Protein AF-A0AAW4FJ18-F1 (afdb_monomer_lite)

InterPro domains:
  IPR007138 Antibiotic biosynthesis monooxygenase domain [PF03992] (19-57)
  IPR011008 Dimeric alpha-beta barrel [SSF54909] (18-58)

Structure (mmCIF, N/CA/C/O backbone):
data_AF-A0AAW4FJ18-F1
#
_entry.id   AF-A0AAW4FJ18-F1
#
loop_
_atom_site.group_PDB
_atom_site.id
_atom_site.type_symbol
_atom_site.label_atom_id
_atom_site.label_alt_id
_atom_site.label_comp_id
_atom_site.label_asym_id
_atom_site.label_entity_id
_atom_site.label_seq_id
_atom_site.pdbx_PDB_ins_code
_atom_site.Cartn_x
_atom_site.Cartn_y
_atom_site.Cartn_z
_atom_site.occupancy
_atom_site.B_iso_or_equiv
_atom_site.auth_seq_id
_atom_site.auth_comp_id
_atom_site.auth_asym_id
_atom_site.auth_atom_id
_atom_site.pdbx_PDB_model_num
ATOM 1 N N . MET A 1 1 ? 4.260 5.735 -29.215 1.00 36.72 1 MET A N 1
ATOM 2 C CA . MET A 1 1 ? 4.855 5.685 -27.864 1.00 36.72 1 MET A CA 1
ATOM 3 C C . MET A 1 1 ? 4.550 7.025 -27.203 1.00 36.72 1 MET A C 1
ATOM 5 O O . MET A 1 1 ? 5.187 8.011 -27.539 1.00 36.72 1 MET A O 1
ATOM 9 N N . LYS A 1 2 ? 3.452 7.135 -26.440 1.00 31.41 2 LYS A N 1
ATOM 10 C CA . LYS A 1 2 ? 3.062 8.415 -25.825 1.00 31.41 2 LYS A CA 1
ATOM 11 C C . LYS A 1 2 ? 3.919 8.607 -24.577 1.00 31.41 2 LYS A C 1
ATOM 13 O O . LYS A 1 2 ? 3.736 7.888 -23.603 1.00 31.41 2 LYS A O 1
ATOM 18 N N . THR A 1 3 ? 4.863 9.537 -24.637 1.00 36.62 3 THR A N 1
ATOM 19 C CA . THR A 1 3 ? 5.581 10.031 -23.465 1.00 36.62 3 THR A CA 1
ATOM 20 C C . THR A 1 3 ? 4.569 10.732 -22.568 1.00 36.62 3 THR A C 1
ATOM 22 O O . THR A 1 3 ? 3.985 11.756 -22.921 1.00 36.62 3 THR A O 1
ATOM 25 N N . CYS A 1 4 ? 4.278 10.117 -21.428 1.00 41.78 4 CYS A N 1
ATOM 26 C CA . CYS A 1 4 ? 3.420 10.719 -20.428 1.00 41.78 4 CYS A CA 1
ATOM 27 C C . CYS A 1 4 ? 4.232 11.800 -19.719 1.00 41.78 4 CYS A C 1
ATOM 29 O O . CYS A 1 4 ? 5.139 11.492 -18.955 1.00 41.78 4 CYS A O 1
ATOM 31 N N . GLY A 1 5 ? 3.955 13.069 -20.017 1.00 38.38 5 GLY A N 1
ATOM 32 C CA . GLY A 1 5 ? 4.538 14.180 -19.275 1.00 38.38 5 GLY A CA 1
ATOM 33 C C . GLY A 1 5 ? 4.086 14.123 -17.815 1.00 38.38 5 GLY A C 1
ATOM 34 O O . GLY A 1 5 ? 2.905 14.328 -17.547 1.00 38.38 5 GLY A O 1
ATOM 35 N N . ASN A 1 6 ? 5.021 13.766 -16.931 1.00 45.16 6 ASN A N 1
ATOM 36 C CA . ASN A 1 6 ? 5.224 14.006 -15.487 1.00 45.16 6 ASN A CA 1
ATOM 37 C C . ASN A 1 6 ? 4.077 14.351 -14.507 1.00 45.16 6 ASN A C 1
ATOM 39 O O . ASN A 1 6 ? 4.361 14.665 -13.357 1.00 45.16 6 ASN A O 1
ATOM 43 N N . SER A 1 7 ? 2.795 14.272 -14.855 1.00 42.12 7 S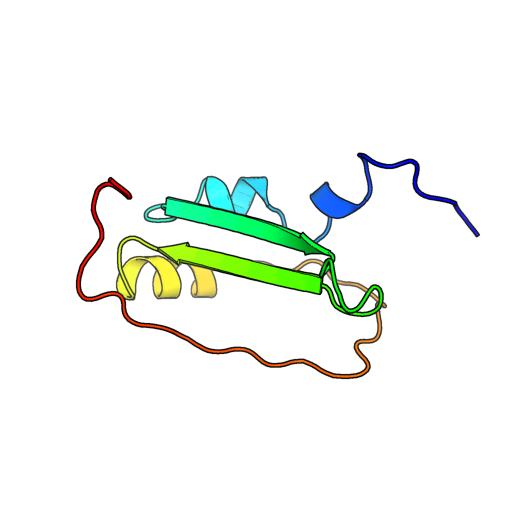ER A N 1
ATOM 44 C CA . SER A 1 7 ? 1.712 14.487 -13.877 1.00 42.12 7 SER A CA 1
ATOM 45 C C . SER A 1 7 ? 0.404 13.757 -14.173 1.00 42.12 7 SER A C 1
ATOM 47 O O . SER A 1 7 ? -0.488 13.752 -13.327 1.00 42.12 7 SER A O 1
ATOM 49 N N . LYS A 1 8 ? 0.264 13.112 -15.341 1.00 39.59 8 LYS A N 1
ATOM 50 C CA . LYS A 1 8 ? -1.036 12.593 -15.808 1.00 39.59 8 LYS A CA 1
ATOM 51 C C . LYS A 1 8 ? -1.163 11.075 -15.977 1.00 39.59 8 LYS A C 1
ATOM 53 O O . LYS A 1 8 ? -2.236 10.638 -16.368 1.00 39.59 8 LYS A O 1
ATOM 58 N N . CYS A 1 9 ? -0.136 10.277 -15.670 1.00 42.94 9 CYS A N 1
ATOM 59 C CA . CYS A 1 9 ? -0.233 8.809 -15.782 1.00 42.94 9 CYS A CA 1
ATOM 60 C C . CYS A 1 9 ? -0.575 8.081 -14.475 1.00 42.94 9 CYS A C 1
ATOM 62 O O . CYS A 1 9 ? -1.137 6.990 -14.520 1.00 42.94 9 CYS A O 1
ATOM 64 N N . TYR A 1 10 ? -0.301 8.675 -13.312 1.00 47.25 10 TYR A N 1
ATOM 65 C CA . TYR A 1 10 ? -0.508 7.990 -12.031 1.00 47.25 10 TYR A CA 1
ATOM 66 C C . TYR A 1 10 ? -1.952 8.032 -11.516 1.00 47.25 10 TYR A C 1
ATOM 68 O O . TYR A 1 10 ? -2.320 7.204 -10.690 1.00 47.25 10 TYR A O 1
ATOM 76 N N . SER A 1 11 ? -2.799 8.949 -12.004 1.00 45.28 11 SER A N 1
ATOM 77 C CA . SER A 1 11 ? -4.196 9.058 -11.547 1.00 45.28 11 SER A CA 1
ATOM 78 C C . SER A 1 11 ? -5.056 7.845 -11.906 1.00 45.28 11 SER A C 1
ATOM 80 O O . SER A 1 11 ? -6.039 7.566 -11.215 1.00 45.28 11 SER A O 1
ATOM 82 N N . ASP A 1 12 ? -4.673 7.132 -12.967 1.00 45.22 12 ASP A N 1
ATOM 83 C CA . ASP A 1 12 ? -5.461 6.049 -13.558 1.00 45.22 12 ASP A CA 1
ATOM 84 C C . ASP A 1 12 ? -5.008 4.665 -13.062 1.00 45.22 12 ASP A C 1
ATOM 86 O O . ASP A 1 12 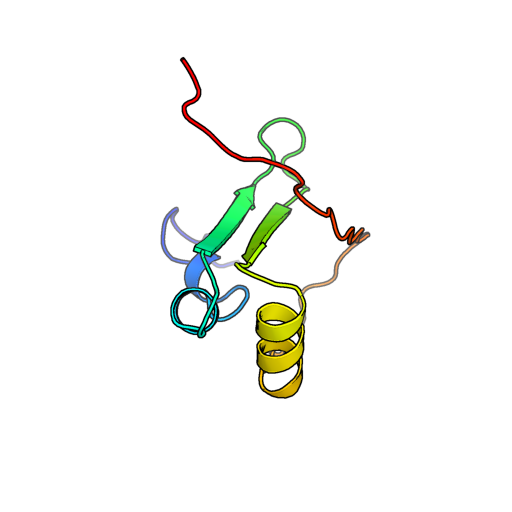? -5.762 3.691 -13.142 1.00 45.22 12 ASP A O 1
ATOM 90 N N . LEU A 1 13 ? -3.814 4.590 -12.460 1.00 49.25 13 LEU A N 1
ATOM 91 C CA . LEU A 1 13 ? -3.344 3.434 -11.706 1.00 49.25 13 LEU A CA 1
ATOM 92 C C . LEU A 1 13 ? -4.129 3.380 -10.387 1.00 49.25 13 LEU A C 1
ATOM 94 O O . LEU A 1 13 ? -3.927 4.168 -9.469 1.00 49.25 13 LEU A O 1
ATOM 98 N N . CYS A 1 14 ? -5.095 2.464 -10.335 1.00 49.97 14 CYS A N 1
ATOM 99 C CA . CYS A 1 14 ? -5.923 2.169 -9.166 1.00 49.97 14 CYS A CA 1
ATOM 100 C C . CYS A 1 14 ? -6.727 3.349 -8.609 1.00 49.97 14 CYS A C 1
ATOM 102 O O . CYS A 1 14 ? -6.605 3.630 -7.427 1.00 49.97 14 CYS A O 1
ATOM 104 N N . ALA A 1 15 ? -7.594 3.993 -9.403 1.00 60.19 15 ALA A N 1
ATOM 105 C CA . ALA A 1 15 ? -8.720 4.802 -8.904 1.00 60.19 15 ALA A CA 1
ATOM 106 C C . ALA A 1 15 ? -8.424 5.57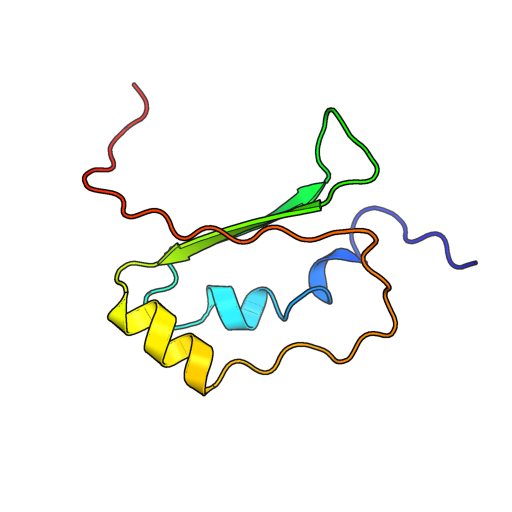2 -7.595 1.00 60.19 15 ALA A C 1
ATOM 108 O O . ALA A 1 15 ? -9.186 5.463 -6.632 1.00 60.19 15 ALA A O 1
ATOM 109 N N . SER A 1 16 ? -7.289 6.281 -7.535 1.00 64.75 16 SER A N 1
ATOM 110 C CA . SER A 1 16 ? -6.678 6.694 -6.260 1.00 64.75 16 SER A CA 1
ATOM 111 C C . SER A 1 16 ? -7.623 7.542 -5.412 1.00 64.75 16 SER A C 1
ATOM 113 O O . SER A 1 16 ? -7.686 7.388 -4.197 1.00 64.75 16 SER A O 1
ATOM 115 N N . ASN A 1 17 ? -8.457 8.348 -6.067 1.00 74.00 17 ASN A N 1
ATOM 116 C CA . ASN A 1 17 ? -9.513 9.125 -5.423 1.00 74.00 17 ASN A CA 1
ATOM 117 C C . ASN A 1 17 ? -10.629 8.265 -4.812 1.00 74.00 17 ASN A C 1
ATOM 119 O O . ASN A 1 17 ? -11.166 8.629 -3.775 1.00 74.00 17 ASN A O 1
ATOM 123 N N . LYS A 1 18 ? -10.987 7.127 -5.421 1.00 84.75 18 LYS A N 1
ATOM 124 C CA . LYS A 1 18 ? -11.997 6.217 -4.858 1.00 84.75 18 LYS A CA 1
ATOM 125 C C . LYS A 1 18 ? -11.470 5.509 -3.618 1.00 84.75 18 LYS A C 1
ATOM 127 O O . LYS A 1 18 ? -12.198 5.415 -2.642 1.00 84.75 18 LYS A O 1
ATOM 132 N N . THR A 1 19 ? -10.222 5.041 -3.658 1.00 89.31 19 THR A N 1
ATOM 133 C CA . THR A 1 19 ? -9.593 4.407 -2.495 1.00 89.31 19 THR A CA 1
ATOM 134 C C . THR A 1 19 ? -9.377 5.424 -1.379 1.00 89.31 19 THR A C 1
ATOM 136 O O . THR A 1 19 ? -9.821 5.173 -0.269 1.00 89.31 19 THR A O 1
ATOM 139 N N . ARG A 1 20 ? -8.815 6.609 -1.671 1.00 90.69 20 ARG A N 1
ATOM 140 C CA . ARG A 1 20 ? -8.669 7.686 -0.672 1.00 90.69 20 ARG A CA 1
ATOM 141 C C . ARG A 1 20 ? -10.004 8.179 -0.112 1.00 90.69 20 ARG A C 1
ATOM 143 O O . ARG A 1 20 ? -10.052 8.627 1.022 1.00 90.69 20 ARG A O 1
ATOM 150 N N . GLY A 1 21 ? -11.079 8.102 -0.894 1.00 90.88 21 GLY A N 1
ATOM 151 C CA . GLY A 1 21 ? -12.434 8.417 -0.440 1.00 90.88 21 GLY A CA 1
ATOM 152 C C . GLY A 1 21 ? -13.157 7.259 0.256 1.00 90.88 21 GLY A C 1
ATOM 153 O O . GLY A 1 21 ? -14.308 7.427 0.656 1.00 90.88 21 GLY A O 1
ATOM 154 N N . ALA A 1 22 ? -12.544 6.078 0.366 1.00 94.12 22 ALA A N 1
ATOM 155 C CA . ALA A 1 22 ? -13.165 4.937 1.019 1.00 94.12 22 ALA A CA 1
ATOM 156 C C . ALA A 1 22 ? -13.188 5.132 2.538 1.00 94.12 22 ALA A C 1
ATOM 158 O O . ALA A 1 22 ? -12.240 5.637 3.139 1.00 94.12 22 ALA A O 1
ATOM 159 N N . VAL A 1 23 ? -14.273 4.683 3.170 1.00 96.19 23 VAL A N 1
ATOM 160 C CA . VAL A 1 23 ? -14.421 4.741 4.628 1.00 96.19 23 VAL A CA 1
ATOM 161 C C . VAL A 1 23 ? -13.275 3.979 5.298 1.00 96.19 23 VAL A C 1
ATOM 163 O O . VAL A 1 23 ? -13.033 2.814 4.977 1.00 96.19 23 VAL A O 1
ATOM 166 N N . GLY A 1 24 ? -12.585 4.646 6.225 1.00 96.62 24 GLY A N 1
ATOM 167 C CA . GLY A 1 24 ? -11.450 4.097 6.968 1.00 96.62 24 GLY A CA 1
ATOM 168 C C . GLY A 1 24 ? -10.135 4.029 6.183 1.00 96.62 24 GLY A C 1
ATOM 169 O O . GLY A 1 24 ? -9.173 3.457 6.693 1.00 96.62 24 GLY A O 1
ATOM 170 N N . CYS A 1 25 ? -10.059 4.580 4.965 1.00 96.88 25 CYS A N 1
ATOM 171 C CA . CYS A 1 25 ? -8.778 4.818 4.297 1.00 96.88 25 CYS A CA 1
ATOM 172 C C . CYS A 1 25 ? -8.115 6.047 4.925 1.00 96.88 25 CYS A C 1
ATOM 174 O O . CYS A 1 25 ? -8.660 7.146 4.859 1.00 96.88 25 CYS A O 1
ATOM 176 N N . LEU A 1 26 ? -6.937 5.865 5.517 1.00 95.69 26 LEU A N 1
ATOM 177 C CA . LEU A 1 26 ? -6.146 6.954 6.089 1.00 95.69 26 LEU A CA 1
ATOM 178 C C . LEU A 1 26 ? -5.191 7.541 5.051 1.00 95.69 26 LEU A C 1
ATOM 180 O O . LEU A 1 26 ? -5.035 8.756 4.987 1.00 95.69 26 LEU A O 1
ATOM 184 N N . ASP A 1 27 ? -4.582 6.690 4.219 1.00 94.25 27 ASP A N 1
ATOM 185 C CA . ASP A 1 27 ? -3.731 7.136 3.117 1.00 94.25 27 ASP A CA 1
ATOM 186 C C . ASP A 1 27 ? -3.631 6.087 1.997 1.00 94.25 27 ASP A C 1
ATOM 188 O O . ASP A 1 27 ? -3.767 4.882 2.218 1.00 94.25 27 ASP A O 1
ATOM 192 N N . LEU A 1 28 ? -3.362 6.561 0.784 1.00 92.75 28 LEU A N 1
ATOM 193 C CA . LEU A 1 28 ? -2.929 5.764 -0.356 1.00 92.75 28 LEU A CA 1
ATOM 194 C C . LEU A 1 28 ? -1.865 6.561 -1.109 1.00 92.75 28 LEU A C 1
ATOM 196 O O . LEU A 1 28 ? -2.161 7.612 -1.699 1.00 92.75 28 LEU A O 1
ATOM 200 N N . SER A 1 29 ? -0.670 5.984 -1.190 1.00 91.25 29 SER A N 1
ATOM 201 C CA . SER A 1 29 ? 0.430 6.487 -2.003 1.00 91.25 29 SER A CA 1
ATOM 202 C C . SER A 1 29 ? 0.854 5.458 -3.047 1.00 91.25 29 SER A C 1
ATOM 204 O O . SER A 1 29 ? 0.901 4.254 -2.797 1.00 91.25 29 SER A O 1
ATOM 206 N N . ILE A 1 30 ? 1.137 5.952 -4.251 1.00 89.12 30 ILE A N 1
ATOM 207 C CA . ILE A 1 30 ? 1.752 5.199 -5.342 1.00 89.12 30 ILE A CA 1
ATOM 208 C C . ILE A 1 30 ? 2.948 6.028 -5.787 1.00 89.12 30 ILE A C 1
ATOM 210 O O . ILE A 1 30 ? 2.786 7.214 -6.081 1.00 89.12 30 ILE A O 1
ATOM 214 N N . SER A 1 31 ? 4.132 5.430 -5.817 1.00 88.50 31 SER A N 1
ATOM 215 C CA . SER A 1 31 ? 5.358 6.130 -6.190 1.00 88.50 31 SER A CA 1
ATOM 216 C C . SER A 1 31 ? 6.311 5.221 -6.947 1.00 88.50 31 SER A C 1
ATOM 218 O O . SER A 1 31 ? 6.368 4.016 -6.706 1.00 88.50 31 SER A O 1
ATOM 220 N N . GLU A 1 32 ? 7.107 5.813 -7.828 1.00 91.69 32 GLU A N 1
ATOM 221 C CA . GLU A 1 32 ? 8.311 5.166 -8.348 1.00 91.69 32 GLU A CA 1
ATOM 222 C C . GLU A 1 32 ? 9.278 4.884 -7.190 1.00 91.69 32 GLU A C 1
ATOM 224 O O . GLU A 1 32 ? 9.280 5.585 -6.169 1.00 91.69 32 GLU A O 1
ATOM 229 N N . ASP A 1 33 ? 10.071 3.827 -7.314 1.00 90.69 33 ASP A N 1
ATOM 230 C CA . ASP A 1 33 ? 11.196 3.602 -6.421 1.00 90.69 33 ASP A CA 1
ATOM 231 C C . ASP A 1 33 ? 12.381 4.481 -6.846 1.00 90.69 33 ASP A C 1
ATOM 233 O O . ASP A 1 33 ? 12.735 4.553 -8.020 1.00 90.69 33 ASP A O 1
ATOM 237 N N . SER A 1 34 ? 12.992 5.177 -5.887 1.00 91.88 34 SER A N 1
ATOM 238 C CA . SER A 1 34 ? 14.097 6.099 -6.166 1.00 91.88 34 SER A CA 1
ATOM 239 C C . SER A 1 34 ? 15.428 5.399 -6.449 1.00 91.88 34 SER A C 1
ATOM 241 O O . SER A 1 34 ? 16.358 6.046 -6.928 1.00 91.88 34 SER A O 1
ATOM 243 N N . VAL A 1 35 ? 15.538 4.105 -6.134 1.00 96.06 35 VAL A N 1
ATOM 244 C CA . VAL A 1 35 ? 16.745 3.294 -6.334 1.00 96.06 35 VAL A CA 1
ATOM 245 C C . VAL A 1 35 ? 16.592 2.396 -7.556 1.00 96.06 35 VAL A C 1
ATOM 247 O O . VAL A 1 35 ? 17.538 2.259 -8.329 1.00 96.06 35 VAL A O 1
ATOM 250 N N . ASP A 1 36 ? 15.413 1.803 -7.740 1.00 92.88 36 ASP A N 1
ATOM 251 C CA . ASP A 1 36 ? 15.097 0.931 -8.872 1.00 92.88 36 ASP A CA 1
ATOM 252 C C . ASP A 1 36 ? 13.990 1.538 -9.754 1.00 92.88 36 ASP A C 1
ATOM 254 O O . ASP A 1 36 ? 12.806 1.332 -9.481 1.00 92.88 36 ASP A O 1
ATOM 258 N N . PRO A 1 37 ? 14.339 2.220 -10.861 1.00 88.44 37 PRO A N 1
ATOM 259 C CA . PRO A 1 37 ? 13.360 2.852 -11.747 1.00 88.44 37 PRO A CA 1
ATOM 260 C C . PRO A 1 37 ? 12.352 1.883 -12.380 1.00 88.44 37 PRO A C 1
ATOM 262 O O . PRO A 1 37 ? 11.346 2.324 -12.933 1.00 88.44 37 PRO A O 1
ATOM 265 N N . SER A 1 38 ? 12.614 0.570 -12.345 1.00 89.69 38 SER A N 1
ATOM 266 C CA . SER A 1 38 ? 11.676 -0.444 -12.837 1.00 89.69 38 SER A CA 1
ATOM 267 C C . SER A 1 38 ? 10.585 -0.800 -11.822 1.00 89.69 38 SER A C 1
ATOM 269 O O . SER A 1 38 ? 9.598 -1.452 -12.173 1.00 89.69 38 SER A O 1
ATOM 271 N N . ARG A 1 39 ? 10.723 -0.356 -10.566 1.00 91.88 39 ARG A N 1
ATOM 272 C CA . ARG A 1 39 ? 9.814 -0.690 -9.472 1.00 91.88 39 ARG A CA 1
ATOM 273 C C . ARG A 1 39 ? 8.868 0.462 -9.149 1.00 91.88 39 ARG A C 1
ATOM 275 O O . ARG A 1 39 ? 9.262 1.613 -8.987 1.00 91.88 39 ARG A O 1
ATOM 282 N N . VAL A 1 40 ? 7.601 0.106 -8.952 1.00 90.75 40 VAL A N 1
ATOM 283 C CA . VAL A 1 40 ? 6.564 0.992 -8.413 1.00 90.75 40 VAL A CA 1
ATOM 284 C C . VAL A 1 40 ? 6.123 0.450 -7.057 1.00 90.75 40 VAL A C 1
ATOM 286 O O . VAL A 1 40 ? 5.823 -0.736 -6.917 1.00 90.75 40 VAL A O 1
ATOM 289 N N . ASN A 1 41 ? 6.086 1.319 -6.052 1.00 91.81 41 ASN A N 1
ATOM 290 C CA . ASN A 1 41 ? 5.583 1.019 -4.720 1.00 91.81 41 ASN A CA 1
ATOM 291 C C . ASN A 1 41 ? 4.140 1.519 -4.586 1.00 91.81 41 ASN A C 1
ATOM 293 O O . ASN A 1 41 ? 3.785 2.582 -5.093 1.00 91.81 41 ASN A O 1
ATOM 297 N N . MET A 1 42 ? 3.317 0.760 -3.865 1.00 90.94 42 MET A N 1
ATOM 298 C CA . MET A 1 42 ? 1.973 1.166 -3.467 1.00 90.94 42 MET A CA 1
ATOM 299 C C . MET A 1 42 ? 1.803 0.881 -1.979 1.00 90.94 42 MET A C 1
ATOM 301 O O . MET A 1 42 ? 1.964 -0.263 -1.553 1.00 90.94 42 MET A O 1
ATOM 305 N N . MET A 1 43 ? 1.481 1.912 -1.202 1.00 93.94 43 MET A N 1
ATOM 306 C CA . MET A 1 43 ? 1.179 1.792 0.220 1.00 93.94 43 MET A CA 1
ATOM 307 C C . MET A 1 43 ? -0.255 2.235 0.468 1.00 93.94 43 MET A C 1
ATOM 309 O O . MET A 1 43 ? -0.669 3.304 0.024 1.00 93.94 43 MET A O 1
ATOM 313 N N . GLU A 1 44 ? -0.994 1.417 1.208 1.00 94.81 44 GLU A N 1
ATOM 314 C CA . GLU A 1 44 ? -2.322 1.762 1.695 1.00 94.81 44 GLU A CA 1
ATOM 315 C C . GLU A 1 4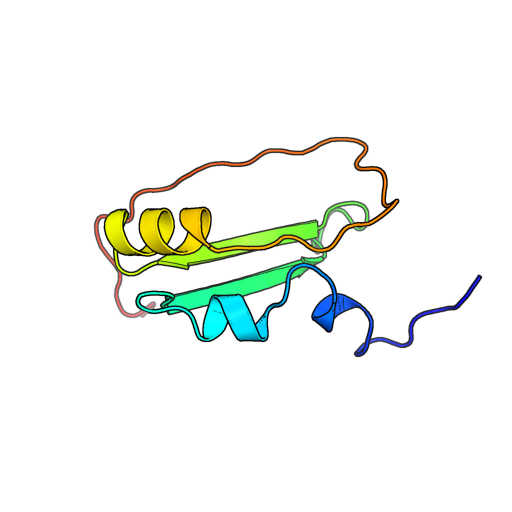4 ? -2.327 1.696 3.216 1.00 94.81 44 GLU A C 1
ATOM 317 O O . GLU A 1 44 ? -1.976 0.666 3.797 1.00 94.81 44 GLU A O 1
ATOM 322 N N . LEU A 1 45 ? -2.759 2.781 3.847 1.00 96.44 45 LEU A N 1
ATOM 323 C CA . LEU A 1 45 ? -2.949 2.857 5.283 1.00 96.44 45 LEU A CA 1
ATOM 324 C C . LEU A 1 45 ? -4.443 2.873 5.583 1.00 96.44 45 LEU A C 1
ATOM 326 O O . LEU A 1 45 ? -5.182 3.723 5.087 1.00 96.44 45 LEU A O 1
ATOM 330 N N . TRP A 1 46 ? -4.878 1.936 6.417 1.00 97.44 46 TRP A N 1
ATOM 331 C CA . TRP A 1 46 ? -6.275 1.770 6.795 1.00 97.44 46 TRP A CA 1
ATOM 332 C C . TRP A 1 46 ? -6.417 1.854 8.306 1.00 97.44 46 TRP A C 1
ATOM 334 O O . TRP A 1 46 ? -5.586 1.327 9.040 1.00 97.44 46 TRP A O 1
ATOM 344 N N . GLU A 1 47 ? -7.503 2.472 8.755 1.00 97.00 47 GLU A N 1
ATOM 345 C CA . GLU A 1 47 ? -7.855 2.610 10.169 1.00 97.00 47 GLU A CA 1
ATOM 346 C C . GLU A 1 47 ? -8.043 1.245 10.843 1.00 97.00 47 GLU A C 1
ATOM 348 O O . GLU A 1 47 ? -7.724 1.063 12.014 1.00 97.00 47 GLU A O 1
ATOM 353 N N . SER A 1 48 ? -8.553 0.259 10.098 1.00 96.50 48 SER A N 1
ATOM 354 C CA . SER A 1 48 ? -8.733 -1.103 10.591 1.00 96.50 48 SER A CA 1
ATOM 355 C C . SER A 1 48 ? -8.736 -2.139 9.470 1.00 96.50 48 SER A C 1
ATOM 357 O O . SER A 1 48 ? -9.030 -1.850 8.306 1.00 96.50 48 SER A O 1
ATOM 359 N N . GLU A 1 49 ? -8.503 -3.401 9.837 1.00 96.56 49 GLU A N 1
ATOM 360 C CA . GLU A 1 49 ? -8.656 -4.527 8.914 1.00 96.56 49 GLU A CA 1
ATOM 361 C C . GLU A 1 49 ? -10.099 -4.664 8.396 1.00 96.56 49 GLU A C 1
ATOM 363 O O . GLU A 1 49 ? -10.310 -5.047 7.243 1.00 96.56 49 GLU A O 1
ATOM 368 N N . ALA A 1 50 ? -11.099 -4.323 9.215 1.00 97.62 50 ALA A N 1
ATOM 369 C CA . ALA A 1 50 ? -12.500 -4.359 8.809 1.00 97.62 50 ALA A CA 1
ATOM 370 C C . ALA A 1 50 ? -12.789 -3.360 7.675 1.00 97.62 50 ALA A C 1
ATOM 372 O O . ALA A 1 50 ? -13.443 -3.732 6.697 1.00 97.62 50 ALA A O 1
ATOM 373 N N . ALA A 1 51 ? -12.249 -2.139 7.765 1.00 97.25 51 ALA A N 1
ATOM 374 C CA . ALA A 1 51 ? -12.363 -1.121 6.721 1.00 97.25 51 ALA A CA 1
ATOM 375 C C . ALA A 1 51 ? -11.697 -1.574 5.412 1.00 97.25 51 ALA A C 1
ATOM 377 O O . ALA A 1 51 ? -12.339 -1.575 4.358 1.00 97.25 51 ALA A O 1
ATOM 378 N N . LEU A 1 52 ? -10.460 -2.084 5.489 1.00 96.25 52 LEU A N 1
ATOM 379 C CA . LEU A 1 52 ? -9.762 -2.655 4.333 1.00 96.25 52 LEU A CA 1
ATOM 380 C C . LEU A 1 52 ? -10.582 -3.782 3.685 1.00 96.25 52 LEU A C 1
ATOM 382 O O . LEU A 1 52 ? -10.785 -3.798 2.471 1.00 96.25 52 LEU A O 1
ATOM 386 N N . ARG A 1 53 ? -11.097 -4.730 4.477 1.00 96.44 53 ARG A N 1
ATOM 387 C CA . ARG A 1 53 ? -11.908 -5.845 3.960 1.00 96.44 53 ARG A CA 1
ATOM 388 C C . ARG A 1 53 ? -13.207 -5.365 3.321 1.00 96.44 53 ARG A C 1
ATOM 390 O O . ARG A 1 53 ? -13.600 -5.913 2.292 1.00 96.44 53 ARG A O 1
ATOM 397 N N . ALA A 1 54 ? -13.876 -4.371 3.903 1.00 96.56 54 ALA A N 1
ATOM 398 C CA . ALA A 1 54 ? -15.075 -3.777 3.322 1.00 96.56 54 ALA A CA 1
ATOM 399 C C . ALA A 1 54 ? -14.765 -3.136 1.962 1.00 96.56 54 ALA A C 1
ATOM 401 O O . ALA A 1 54 ? -15.468 -3.410 0.987 1.00 96.56 54 ALA A O 1
ATOM 402 N N . TRP A 1 55 ? -13.664 -2.384 1.863 1.00 94.75 55 TRP A N 1
ATOM 403 C CA . TRP A 1 55 ? -13.214 -1.804 0.602 1.00 94.75 55 TRP A CA 1
ATOM 404 C C . TRP A 1 55 ? -12.907 -2.873 -0.448 1.00 94.75 55 TRP A C 1
ATOM 406 O O . TRP A 1 55 ? -13.405 -2.800 -1.571 1.00 94.75 55 TRP A O 1
ATOM 416 N N . ARG A 1 56 ? -12.161 -3.925 -0.088 1.00 93.00 56 ARG A N 1
ATOM 417 C CA . ARG A 1 56 ? -11.805 -5.009 -1.019 1.00 93.00 56 ARG A CA 1
ATOM 418 C C . ARG A 1 56 ? -13.008 -5.762 -1.593 1.00 93.00 56 ARG A C 1
ATOM 420 O O . ARG A 1 56 ? -12.889 -6.294 -2.689 1.00 93.00 56 ARG A O 1
ATOM 427 N N . LYS A 1 57 ? -14.166 -5.767 -0.920 1.00 95.19 57 LYS A N 1
ATOM 428 C CA . LYS A 1 57 ? -15.411 -6.353 -1.459 1.00 95.19 57 LYS A CA 1
ATOM 429 C C . LYS A 1 57 ? -16.015 -5.547 -2.613 1.00 95.19 57 LYS A C 1
ATOM 431 O O . LYS A 1 57 ? -16.716 -6.121 -3.439 1.00 95.19 57 LYS A O 1
ATOM 436 N N . ILE A 1 58 ? -15.785 -4.233 -2.652 1.00 90.94 58 ILE A N 1
ATOM 437 C CA . ILE A 1 58 ? -16.410 -3.321 -3.628 1.00 90.94 58 ILE A CA 1
ATOM 438 C C . ILE A 1 58 ? -15.411 -2.703 -4.611 1.00 90.94 58 ILE A C 1
ATOM 440 O O . ILE A 1 58 ? -15.819 -2.161 -5.641 1.00 90.94 58 ILE A O 1
ATOM 444 N N . ALA A 1 59 ? -14.115 -2.772 -4.301 1.00 88.62 59 ALA A N 1
ATOM 445 C CA . ALA A 1 59 ? -13.051 -2.228 -5.123 1.00 88.62 59 ALA A CA 1
ATOM 446 C C . ALA A 1 59 ? -13.047 -2.893 -6.506 1.00 88.62 59 ALA A C 1
ATOM 448 O O . ALA A 1 59 ? -12.995 -4.115 -6.636 1.00 88.62 59 ALA A O 1
ATOM 449 N N . LYS A 1 60 ? -13.086 -2.068 -7.555 1.00 83.44 60 LYS A N 1
ATOM 450 C CA . LYS A 1 60 ? -13.003 -2.511 -8.950 1.00 83.44 60 LYS A CA 1
ATOM 451 C C . LYS A 1 60 ? -11.660 -2.055 -9.516 1.00 83.44 60 LYS A C 1
ATOM 453 O O . LYS A 1 60 ? -11.549 -0.870 -9.847 1.00 83.44 60 LYS A O 1
ATOM 458 N N . PRO A 1 61 ? -10.645 -2.934 -9.594 1.00 75.50 61 PRO A N 1
ATOM 459 C CA . PRO A 1 61 ? -9.375 -2.560 -10.196 1.00 75.50 61 PRO A CA 1
ATOM 460 C C . PRO A 1 61 ? -9.586 -2.214 -11.678 1.00 75.50 61 PRO A C 1
ATOM 462 O O . PRO A 1 61 ? -10.451 -2.813 -12.330 1.00 75.50 61 PRO A O 1
ATOM 465 N N . PRO A 1 62 ? -8.834 -1.243 -12.226 1.00 73.19 62 PRO A N 1
ATOM 466 C CA . PRO A 1 62 ? -8.854 -0.996 -13.657 1.00 73.19 62 PRO A CA 1
ATOM 467 C C . PRO A 1 62 ? -8.380 -2.255 -14.387 1.00 73.19 62 PRO A C 1
ATOM 469 O O . PRO A 1 62 ? -7.449 -2.933 -13.953 1.00 73.19 62 PRO A O 1
ATOM 472 N N . LYS A 1 63 ? -9.027 -2.574 -15.508 1.00 76.81 63 LYS A N 1
ATOM 473 C CA . LYS A 1 63 ? -8.490 -3.573 -16.431 1.00 76.81 63 LYS A CA 1
ATOM 474 C C . LYS A 1 63 ? -7.343 -2.913 -17.184 1.00 76.81 63 LYS A C 1
ATOM 476 O O . LYS A 1 63 ? -7.554 -1.882 -17.816 1.00 76.81 63 LYS A O 1
ATOM 481 N N . THR A 1 64 ? -6.150 -3.482 -17.084 1.00 76.94 64 THR A N 1
ATOM 482 C CA . THR A 1 64 ? -4.961 -2.975 -17.773 1.00 76.94 64 THR A CA 1
ATOM 483 C C . THR A 1 64 ? -4.256 -4.138 -18.453 1.00 76.94 64 THR A C 1
ATOM 485 O O . THR A 1 64 ? -4.210 -5.225 -17.880 1.00 76.94 64 THR A O 1
ATOM 488 N N . ASP A 1 65 ? -3.656 -3.883 -19.612 1.00 83.12 65 ASP A N 1
ATOM 489 C CA . ASP A 1 65 ? -2.788 -4.845 -20.303 1.00 83.12 65 ASP A CA 1
ATOM 490 C C . ASP A 1 65 ? -1.315 -4.719 -19.859 1.00 83.12 65 ASP A C 1
ATOM 492 O O . ASP A 1 65 ? -0.409 -5.247 -20.507 1.00 83.12 65 ASP A O 1
ATOM 496 N N . VAL A 1 66 ? -1.059 -3.992 -18.762 1.00 81.00 66 VAL A N 1
ATOM 497 C CA . VAL A 1 66 ? 0.282 -3.816 -18.197 1.00 81.00 66 VAL A CA 1
ATOM 498 C C . VAL A 1 66 ? 0.753 -5.150 -17.630 1.00 81.00 66 VAL A C 1
ATOM 500 O O . VAL A 1 66 ? 0.114 -5.734 -16.754 1.00 81.00 66 VAL A O 1
ATOM 503 N N . LYS A 1 67 ? 1.887 -5.632 -18.138 1.00 83.81 67 LYS A N 1
ATOM 504 C CA . LYS A 1 67 ? 2.547 -6.827 -17.621 1.00 83.81 67 LYS A CA 1
ATOM 505 C C . LYS A 1 67 ? 3.442 -6.437 -16.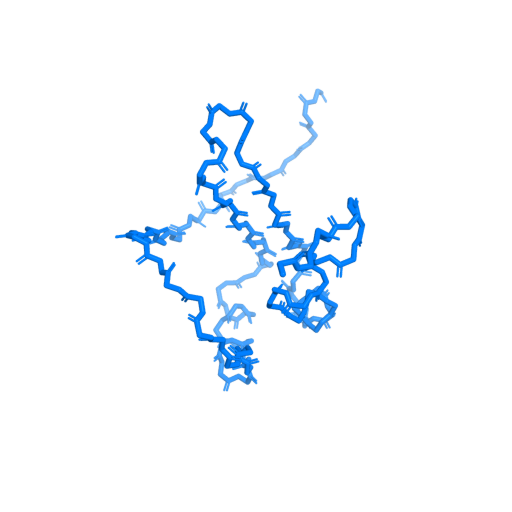452 1.00 83.81 67 LYS A C 1
ATOM 507 O O . LYS A 1 67 ? 4.222 -5.498 -16.564 1.00 83.81 67 LYS A O 1
ATOM 512 N N . PHE A 1 68 ? 3.317 -7.172 -15.355 1.00 84.75 68 PHE A N 1
ATOM 513 C CA . PHE A 1 68 ? 4.242 -7.103 -14.232 1.00 84.75 68 PHE A CA 1
ATOM 514 C C . PHE A 1 68 ? 5.266 -8.220 -14.395 1.00 84.75 68 PHE A C 1
ATOM 516 O O . PHE A 1 68 ? 4.873 -9.377 -14.548 1.00 84.75 68 PHE A O 1
ATOM 523 N N . ASP A 1 69 ? 6.552 -7.888 -14.328 1.00 90.88 69 ASP A N 1
ATOM 524 C CA . ASP A 1 69 ? 7.611 -8.903 -14.310 1.00 90.88 69 ASP A CA 1
ATOM 525 C C . ASP A 1 69 ? 7.585 -9.692 -12.992 1.00 90.88 69 ASP A C 1
ATOM 527 O O . ASP A 1 69 ? 7.785 -10.905 -12.970 1.00 90.88 69 ASP A O 1
ATOM 531 N N . ALA A 1 70 ? 7.273 -9.006 -11.888 1.00 89.69 70 ALA A N 1
ATOM 532 C CA . ALA A 1 70 ? 7.049 -9.592 -10.574 1.00 89.69 70 ALA A CA 1
ATOM 533 C C . ALA A 1 70 ? 6.161 -8.682 -9.708 1.00 89.69 70 ALA A C 1
ATOM 535 O O . ALA A 1 70 ? 6.027 -7.485 -9.964 1.00 89.69 70 ALA A O 1
ATOM 536 N N . GLY A 1 71 ? 5.574 -9.245 -8.649 1.00 90.25 71 GLY A N 1
ATOM 537 C CA . GLY A 1 71 ? 4.806 -8.499 -7.655 1.00 90.25 71 GLY A CA 1
ATOM 538 C C . GLY A 1 71 ? 4.919 -9.132 -6.272 1.00 90.25 71 GLY A C 1
ATOM 539 O O . GLY A 1 71 ? 4.933 -10.355 -6.140 1.00 90.25 71 GLY A O 1
ATOM 540 N N . ASN A 1 72 ? 4.999 -8.299 -5.236 1.00 93.00 72 ASN A N 1
ATOM 541 C CA . ASN A 1 72 ? 5.007 -8.735 -3.842 1.00 93.00 72 ASN A CA 1
ATOM 542 C C . ASN A 1 72 ? 4.060 -7.847 -3.031 1.00 93.00 72 ASN A C 1
ATOM 544 O O . ASN A 1 72 ? 4.175 -6.624 -3.064 1.00 93.00 72 ASN A O 1
ATOM 548 N N . VAL A 1 73 ? 3.133 -8.466 -2.301 1.00 93.38 73 VAL A N 1
ATOM 549 C CA . VAL A 1 73 ? 2.141 -7.772 -1.478 1.00 93.38 73 VAL A CA 1
ATOM 550 C C . VAL A 1 73 ? 2.256 -8.289 -0.053 1.00 93.38 73 VAL A C 1
ATOM 552 O O . VAL A 1 73 ? 2.169 -9.491 0.190 1.00 93.38 73 VAL A O 1
ATOM 555 N N . ARG A 1 74 ? 2.426 -7.370 0.899 1.00 96.25 74 ARG A N 1
ATOM 556 C CA . ARG A 1 74 ? 2.492 -7.678 2.330 1.00 96.25 74 ARG A CA 1
ATOM 557 C C . ARG A 1 74 ? 1.496 -6.818 3.093 1.00 96.25 74 ARG A C 1
ATOM 559 O O . ARG A 1 74 ? 1.339 -5.639 2.792 1.00 96.25 74 ARG A O 1
ATOM 566 N N . LYS A 1 75 ? 0.831 -7.420 4.081 1.00 95.88 75 LYS A N 1
ATOM 567 C CA . LYS A 1 75 ? 0.021 -6.703 5.071 1.00 95.88 75 LYS A CA 1
ATOM 568 C C . LYS A 1 75 ? 0.879 -6.497 6.315 1.00 95.88 75 LYS A C 1
ATOM 570 O O . LYS A 1 75 ? 1.459 -7.458 6.813 1.00 95.88 75 LYS A O 1
ATOM 575 N N . HIS A 1 76 ? 0.928 -5.267 6.806 1.00 95.81 76 HIS A N 1
ATOM 576 C CA . HIS A 1 76 ? 1.587 -4.919 8.058 1.00 95.81 76 HIS A CA 1
ATOM 577 C C . HIS A 1 76 ? 0.530 -4.450 9.055 1.00 95.81 76 HIS A C 1
ATOM 579 O O . HIS A 1 76 ? -0.354 -3.675 8.696 1.00 95.81 76 HIS A O 1
ATOM 585 N N . GLU A 1 77 ? 0.610 -4.938 10.289 1.00 96.06 77 GLU A N 1
ATOM 586 C CA . GLU A 1 77 ? -0.230 -4.471 11.390 1.00 96.06 77 GLU A CA 1
ATOM 587 C C . GLU A 1 77 ? 0.568 -3.452 12.197 1.00 96.06 77 GLU A C 1
ATOM 589 O O . GLU A 1 77 ? 1.692 -3.721 12.625 1.00 96.06 77 GLU A O 1
ATOM 594 N N . ILE A 1 78 ? 0.007 -2.255 12.345 1.00 94.62 78 ILE A N 1
ATOM 595 C CA . ILE A 1 78 ? 0.664 -1.135 13.010 1.00 94.62 78 ILE A CA 1
ATOM 596 C C . ILE A 1 78 ? 0.138 -1.079 14.441 1.00 94.62 78 ILE A C 1
ATOM 598 O O . ILE A 1 78 ? -1.029 -0.771 14.664 1.00 94.62 78 ILE A O 1
ATOM 602 N N . SER A 1 79 ? 0.996 -1.393 15.411 1.00 93.56 79 SER A N 1
ATOM 603 C CA . SER A 1 79 ? 0.636 -1.364 16.834 1.00 93.56 79 SER A CA 1
ATOM 604 C C . SER A 1 79 ? 0.575 0.053 17.408 1.00 93.56 79 SER A C 1
ATOM 606 O O . SER A 1 79 ? -0.151 0.292 18.370 1.00 93.56 79 SER A O 1
ATOM 608 N N . HIS A 1 80 ? 1.332 0.993 16.835 1.00 92.81 80 HIS A N 1
ATOM 609 C CA . HIS A 1 80 ? 1.364 2.387 17.265 1.00 92.81 80 HIS A CA 1
ATOM 610 C C . HIS A 1 80 ? 1.809 3.325 16.134 1.00 92.81 80 HIS A C 1
ATOM 612 O O . HIS A 1 80 ? 2.596 2.951 15.265 1.00 92.81 80 HIS A O 1
ATOM 618 N N . SER A 1 81 ? 1.322 4.564 16.155 1.00 90.88 81 SER A N 1
ATOM 619 C CA . SER A 1 81 ? 1.764 5.664 15.292 1.00 90.88 81 SER A CA 1
ATOM 620 C C . SER A 1 81 ? 1.748 6.960 16.096 1.00 90.88 81 SER A C 1
ATOM 622 O O . SER A 1 81 ? 0.854 7.160 16.917 1.00 90.88 81 SER A O 1
ATOM 624 N N . GLY A 1 82 ? 2.724 7.832 15.858 1.00 91.94 82 GLY A N 1
ATOM 625 C CA . GLY A 1 82 ? 2.886 9.079 16.596 1.00 91.94 82 GLY A CA 1
ATOM 626 C C . GLY A 1 82 ? 3.744 10.091 15.834 1.00 91.94 82 GLY A C 1
ATOM 627 O O . GLY A 1 82 ? 4.152 9.818 14.701 1.00 91.94 82 GLY A O 1
A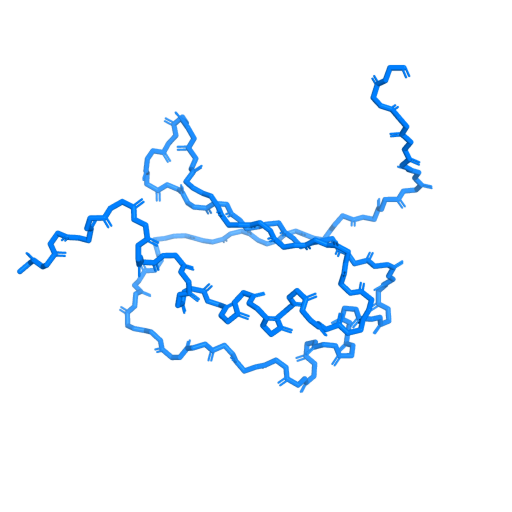TOM 628 N N . PRO A 1 83 ? 3.993 11.268 16.431 1.00 93.00 83 PRO A N 1
ATOM 629 C CA . PRO A 1 83 ? 4.854 12.284 15.844 1.00 93.00 83 PRO A CA 1
ATOM 630 C C . PRO A 1 83 ? 6.256 11.735 15.537 1.00 93.00 83 PRO A C 1
ATOM 632 O O . PRO A 1 83 ? 6.759 10.891 16.281 1.00 93.00 83 PRO A O 1
ATOM 635 N N . PRO A 1 84 ? 6.901 12.205 14.457 1.00 86.19 84 PRO A N 1
ATOM 636 C CA . PRO A 1 84 ? 8.239 11.751 14.084 1.00 86.19 84 PRO A CA 1
ATOM 637 C C . PRO A 1 84 ? 9.360 12.327 14.967 1.00 86.19 84 PRO A C 1
ATOM 639 O O . PRO A 1 84 ? 10.481 11.825 14.894 1.00 86.19 84 PRO A O 1
ATOM 642 N N . PHE A 1 85 ? 9.075 13.367 15.760 1.00 87.44 85 PHE A N 1
ATOM 643 C CA . PHE A 1 85 ? 10.020 14.089 16.617 1.00 87.44 85 PHE A CA 1
ATOM 644 C C . PHE A 1 85 ? 9.368 14.440 17.954 1.00 87.44 85 PHE A C 1
ATOM 646 O O . PHE A 1 85 ? 8.148 14.737 17.937 1.00 87.44 85 PHE A O 1
#

Sequence (85 aa):
MKTCGNSKCYSDLCASNKTRGAVGCLDLSISEDSVDPSRVNMMELWESEAALRAWRKIAKPPKTDVKFDAGNVRKHEISHSGPPF

Foldseek 3Di:
DDDDPDPPPVCLQFVQVVQCPQPQWPDWDWAQDPVDNLDIDIDTDGNDPVSVVVCVVPGDGDDDPDDDPDDDDDDDDDPDDDDPD

pLDDT: mean 82.33, std 19.17, range [31.41, 97.62]

Organism: NCBI:txid555315

Secondary structure (DSSP, 8-state):
-----TTSSTTTTTTHHHHHTSTTEEEEEEEE-SS-TT-EEEEEEES-HHHHHHHHHH--PPP--PPPS---------S------

Radius of gyration: 14.85 Å; chains: 1; bounding box: 33×24×45 Å